Protein 5JIX (pdb70)

Nearest PDB structures (foldseek):
  6bq8-assembly1_A  TM=1.002E+00  e=4.958E-29  Homo sapiens
  4z07-assembly1_C  TM=9.189E-01  e=1.130E-15  Homo sapiens
  5j3u-assembly1_A  TM=9.187E-01  e=2.805E-13  Toxoplasma gondii
  3shr-assembly1_B  TM=7.643E-01  e=2.833E-15  Bos taurus
  7t4w-assembly2_B  TM=7.647E-01  e=2.275E-14  Homo sapiens

Foldseek 3Di:
DVVVQLVVQLVLQCLQPLRVPWPPVLSVLLSVAKDKDFDAAFDWPADAPAADFKKKAWAAAKKWKFFAAPPDPDTHTDDMDGHNDIDDCLCVLVVHGHGITIGGHHGGTMMIIAGNVSCCVTQVVDVVSSVVVNVVSVVVVVVCVVRHTD

B-factor: mean 25.02, std 10.02, range [12.45, 80.05]

Radius of gyration: 15.57 Å; Cα contacts (8 Å, |Δi|>4): 276; chains: 1; bounding box: 30×38×40 Å

Organism: Homo sapiens (NCBI:txid9606)

Solvent-accessible surface area: 8031 Å² total; per-residue (Å²): 111,81,104,57,96,48,66,83,50,66,98,31,0,78,81,1,83,6,0,52,133,6,56,126,94,54,0,43,62,1,2,99,49,12,113,51,84,152,16,89,74,40,56,120,18,12,43,45,48,101,115,28,38,32,2,13,0,0,22,60,17,55,0,79,16,13,6,33,5,74,82,87,128,84,56,62,106,43,81,70,18,62,129,15,70,24,11,10,6,26,10,28,55,43,131,85,65,17,38,19,7,10,21,1,59,70,96,107,0,9,0,1,25,3,78,114,108,4,11,76,70,0,2,21,65,61,96,108,34,57,121,125,2,78,34,67,7,37,76,31,57,149,59,24,132,106,67,120,29,130

Sequence (150 aa):
TAQARDEQYRNFLRSVSLLKNLPEDKLTKIIDCLEVEYYDKGDYIIREGEEGSTFFILAKGKVKVTQSTEGHDQPQLIKTLQKGEYFGEKALISDDVRSANIIAEENDVACLVIDRETFNQTVGTFEELQKYLEGYVANLNRDDEKRHAK

CATH classification: 2.60.120.10

Structure (mmCIF, N/CA/C/O backbone):
data_5JIX
#
_entry.id   5JIX
#
_cell.length_a   41.620
_cell.length_b   52.090
_cell.length_c   68.640
_cell.angle_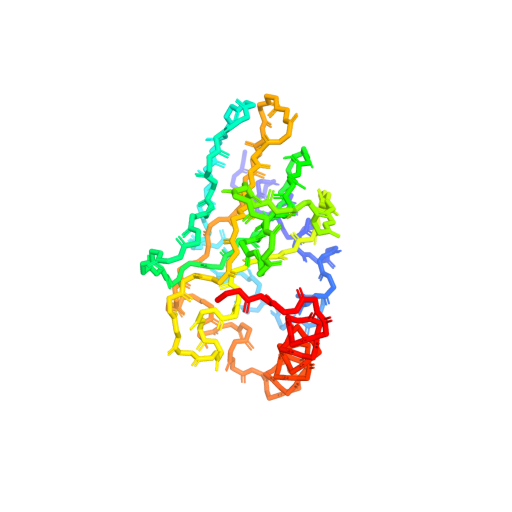alpha   90.00
_cell.angle_beta   90.00
_cell.angle_gamma   90.00
#
_symmetry.space_group_name_H-M   'P 21 21 21'
#
loop_
_entity.id
_entity.type
_entity.pdbx_description
1 polymer 'cGMP-dependent protein kinase 2'
2 non-polymer 'CALCIUM ION'
3 non-polymer 1,2-ETHANEDIOL
4 non-polymer 3,6,9,12,15,18,21,24-OCTAOXAHEXACOSAN-1-OL
5 non-polymer 2-amino-8-bromo-9-[(2R,4aR,6R,7R,7aS)-2,7-dihydroxy-2-oxotetrahydro-2H,4H-2lambda~5~-furo[3,2-d][1,3,2]dioxaphosphinin-6-yl]-1,9-dihydro-6H-purin-6-one
6 non-polymer 'SODIUM ION'
7 water water
#
loop_
_atom_site.group_PDB
_atom_site.id
_atom_site.type_symbol
_atom_site.label_atom_id
_atom_site.label_alt_id
_atom_site.label_comp_id
_atom_site.label_asym_id
_atom_site.label_entity_id
_atom_site.label_seq_id
_atom_site.pdbx_PDB_ins_code
_atom_site.Cartn_x
_atom_site.Cartn_y
_atom_site.Cartn_z
_atom_site.occupancy
_atom_site.B_iso_or_equiv
_atom_site.auth_seq_id
_atom_site.auth_comp_id
_atom_site.auth_asym_id
_atom_site.auth_atom_id
_atom_site.pdbx_PDB_model_num
ATOM 1 N N . THR A 1 3 ? -4.890 24.724 -22.600 1.00 42.22 269 THR A N 1
ATOM 2 C CA . THR A 1 3 ? -4.613 24.159 -23.925 1.00 44.46 269 THR A CA 1
ATOM 3 C C . THR A 1 3 ? -5.287 22.803 -24.078 1.00 42.23 269 THR A C 1
ATOM 4 O O . THR A 1 3 ? -5.217 21.962 -23.161 1.00 41.56 269 THR A O 1
ATOM 7 N N . ALA A 1 4 ? -5.931 22.576 -25.228 1.00 28.97 270 ALA A N 1
ATOM 8 C CA . ALA A 1 4 ? -6.581 21.294 -25.452 1.00 31.34 270 ALA A CA 1
ATOM 9 C C . ALA A 1 4 ? -5.578 20.162 -25.317 1.00 30.13 270 ALA A C 1
ATOM 10 O O . ALA A 1 4 ? -5.873 19.133 -24.703 1.00 25.23 270 ALA A O 1
ATOM 17 N N . GLN A 1 5 ? -4.371 20.344 -25.862 1.00 35.53 271 GLN A N 1
ATOM 18 C CA . GLN A 1 5 ? -3.384 19.269 -25.823 1.00 32.81 271 GLN A CA 1
ATOM 19 C C . GLN A 1 5 ? -2.948 18.962 -24.394 1.00 30.59 271 GLN A C 1
ATOM 20 O O . GLN A 1 5 ? -2.874 17.788 -24.006 1.00 26.38 271 GLN A O 1
ATOM 27 N N . ALA A 1 6 ? -2.676 19.998 -23.597 1.00 32.91 272 ALA A N 1
ATOM 28 C CA . ALA A 1 6 ? -2.291 19.803 -22.204 1.00 30.11 272 ALA A CA 1
ATOM 29 C C . ALA A 1 6 ? -3.410 19.141 -21.415 1.00 25.52 272 ALA A C 1
ATOM 30 O O . ALA A 1 6 ? -3.154 18.282 -20.566 1.00 27.63 272 ALA A O 1
ATOM 37 N N . ARG A 1 7 ? -4.657 19.534 -21.678 1.00 23.99 273 ARG A N 1
ATOM 38 C CA . ARG A 1 7 ? -5.786 18.899 -21.012 1.00 22.46 273 ARG A CA 1
ATOM 39 C C . ARG A 1 7 ? -5.853 17.426 -21.372 1.00 18.83 273 ARG A C 1
ATOM 40 O O . ARG A 1 7 ? -5.981 16.556 -20.495 1.00 18.30 273 ARG A O 1
ATOM 61 N N . ASP A 1 8 ? -5.757 17.110 -22.657 1.00 21.15 274 ASP A N 1
ATOM 62 C CA . ASP A 1 8 ? -5.883 15.717 -23.067 1.00 20.55 274 ASP A CA 1
ATOM 63 C C . ASP A 1 8 ? -4.734 14.884 -22.505 1.00 20.67 274 ASP A C 1
ATOM 64 O O . ASP A 1 8 ? -4.947 13.746 -22.063 1.00 19.94 274 ASP A O 1
ATOM 73 N N . GLU A 1 9 ? -3.528 15.458 -22.444 1.00 22.90 275 GLU A N 1
ATOM 74 C CA . GLU A 1 9 ? -2.388 14.755 -21.866 1.00 27.35 275 GLU A CA 1
ATOM 75 C C . GLU A 1 9 ? -2.602 14.480 -20.382 1.00 24.21 275 GLU A C 1
ATOM 76 O O . GLU A 1 9 ? -2.260 13.395 -19.892 1.00 25.21 275 GLU A O 1
ATOM 85 N N . GLN A 1 10 ? -3.188 15.437 -19.652 1.00 23.88 276 GLN A N 1
ATOM 86 C CA . GLN A 1 10 ? -3.460 15.204 -18.238 1.00 22.39 276 GLN A CA 1
ATOM 87 C C . GLN A 1 10 ? -4.458 14.067 -18.056 1.00 19.57 276 GLN A C 1
ATOM 88 O O . GLN A 1 10 ? -4.310 13.241 -17.138 1.00 22.05 276 GLN A O 1
ATOM 95 N N . TYR A 1 11 ? -5.493 14.022 -18.896 1.00 19.23 277 TYR A N 1
ATOM 96 C CA . TYR A 1 11 ? -6.468 12.945 -18.767 1.00 18.19 277 TYR A CA 1
ATOM 97 C C . TYR A 1 11 ? -5.873 11.614 -19.195 1.00 19.29 277 TYR A C 1
ATOM 98 O O . TYR A 1 11 ? -6.129 10.587 -18.557 1.00 17.56 277 TYR A O 1
ATOM 116 N N . ARG A 1 12 ? -5.062 11.620 -20.261 1.00 17.85 278 ARG A N 1
ATOM 117 C CA . ARG A 1 12 ? -4.386 10.401 -20.704 1.00 17.64 278 ARG A CA 1
ATOM 118 C C . ARG A 1 12 ? -3.535 9.818 -19.587 1.00 17.50 278 ARG A C 1
ATOM 119 O O . ARG A 1 12 ? -3.623 8.626 -19.274 1.00 19.10 278 ARG A O 1
ATOM 140 N N . ASN A 1 13 ? -2.718 10.657 -18.940 1.00 19.45 279 ASN A N 1
ATOM 141 C CA . ASN A 1 13 ? -1.844 10.163 -17.877 1.00 21.23 279 ASN A CA 1
ATOM 142 C C . ASN A 1 13 ? -2.661 9.608 -16.720 1.00 21.34 279 ASN A C 1
ATOM 143 O O . ASN A 1 13 ? -2.341 8.543 -16.172 1.00 20.30 279 ASN A O 1
ATOM 154 N N . PHE A 1 14 ? -3.734 10.302 -16.340 1.00 17.23 280 PHE A N 1
ATOM 155 C CA . PHE A 1 14 ? -4.582 9.781 -15.276 1.00 17.55 280 PHE A CA 1
ATOM 156 C C . PHE A 1 14 ? -5.226 8.463 -15.680 1.00 18.99 280 PHE A C 1
ATOM 157 O O . PHE A 1 14 ? -5.210 7.484 -14.917 1.00 19.14 280 PHE A O 1
ATOM 174 N N . LEU A 1 15 ? -5.833 8.415 -16.868 1.00 17.32 281 LEU A N 1
ATOM 175 C CA . LEU A 1 15 ? -6.525 7.193 -17.258 1.00 17.05 281 LEU A CA 1
ATOM 176 C C . LEU A 1 15 ? -5.563 6.012 -17.346 1.00 20.39 281 LEU A C 1
ATOM 177 O O . LEU A 1 15 ? -5.923 4.901 -16.974 1.00 19.48 281 LEU A O 1
ATOM 193 N N . ARG A 1 16 ? -4.328 6.232 -17.810 1.00 19.87 282 ARG A N 1
ATOM 194 C CA . ARG A 1 16 ? -3.357 5.147 -17.885 1.00 21.10 282 ARG A CA 1
ATOM 195 C C . ARG A 1 16 ? -2.957 4.636 -16.509 1.00 21.20 282 ARG A C 1
ATOM 196 O O . ARG A 1 16 ? -2.427 3.524 -16.406 1.00 25.03 282 ARG A O 1
ATOM 217 N N . SER A 1 17 ? -3.201 5.417 -15.454 1.00 21.30 283 SER A N 1
ATOM 218 C CA . SER A 1 17 ? -2.960 4.966 -14.085 1.00 22.51 283 SER A CA 1
ATOM 219 C C . SER A 1 17 ? -4.094 4.110 -13.518 1.00 23.48 283 SER A C 1
ATOM 220 O O . SER A 1 17 ? -3.944 3.568 -12.414 1.00 24.97 283 SER A O 1
ATOM 228 N N . VAL A 1 18 ? -5.212 3.985 -14.227 1.00 18.79 284 VAL A N 1
ATOM 229 C CA . VAL A 1 18 ? -6.329 3.141 -13.816 1.00 18.14 284 VAL A CA 1
ATOM 230 C C . VAL A 1 18 ? -6.068 1.728 -14.326 1.00 21.69 284 VAL A C 1
ATOM 231 O O . VAL A 1 18 ? -5.862 1.515 -15.527 1.00 19.65 284 VAL A O 1
ATOM 244 N N . SER A 1 19 ? -6.071 0.763 -13.398 1.00 24.62 285 SER A N 1
ATOM 245 C CA . SER A 1 19 ? -5.720 -0.625 -13.697 1.00 25.86 285 SER A CA 1
ATOM 246 C C . SER A 1 19 ? -6.425 -1.146 -14.937 1.00 18.40 285 SER A C 1
ATOM 247 O O . SER A 1 19 ? -5.817 -1.777 -15.810 1.00 22.98 285 SER A O 1
ATOM 255 N N . LEU A 1 20 ? -7.719 -0.907 -14.997 1.00 22.45 286 LEU A N 1
ATOM 256 C CA . LEU A 1 20 ? -8.547 -1.491 -16.020 1.00 17.50 286 LEU A CA 1
ATOM 257 C C . LEU A 1 20 ? -8.212 -0.924 -17.393 1.00 18.47 286 LEU A C 1
ATOM 258 O O . LEU A 1 20 ? -8.433 -1.588 -18.410 1.00 20.78 286 LEU A O 1
ATOM 274 N N . LEU A 1 21 ? -7.668 0.287 -17.446 1.00 18.65 287 LEU A N 1
ATOM 275 C CA . LEU A 1 21 ? -7.494 1.012 -18.710 1.00 16.38 287 LEU A CA 1
ATOM 276 C C . LEU A 1 21 ? -6.061 1.025 -19.226 1.00 17.29 287 LEU A C 1
ATOM 277 O O . LEU A 1 21 ? -5.822 1.501 -20.347 1.00 17.46 287 LEU A O 1
ATOM 293 N N . LYS A 1 22 ? -5.112 0.534 -18.431 1.00 20.16 288 LYS A N 1
ATOM 294 C CA . LYS A 1 22 ? -3.693 0.740 -18.690 1.00 22.84 288 LYS A CA 1
ATOM 295 C C . LYS A 1 22 ? -3.251 0.179 -20.030 1.00 22.41 288 LYS A C 1
ATOM 296 O O . LYS A 1 22 ? -2.323 0.721 -20.637 1.00 24.25 288 LYS A O 1
ATOM 303 N N . ASN A 1 23 ? -3.886 -0.891 -20.511 1.00 19.88 289 ASN A N 1
ATOM 304 C CA . ASN A 1 23 ? -3.462 -1.545 -21.745 1.00 20.14 289 ASN A CA 1
ATOM 305 C C . ASN A 1 23 ? -4.369 -1.247 -22.933 1.00 19.39 289 ASN A C 1
ATOM 306 O O . ASN A 1 23 ? -4.212 -1.876 -23.989 1.00 20.84 289 ASN A O 1
ATOM 317 N N . LEU A 1 24 ? -5.299 -0.308 -22.795 1.00 17.69 290 LEU A N 1
ATOM 318 C CA . LEU A 1 24 ? -6.165 0.029 -23.916 1.00 19.17 290 LEU A CA 1
ATOM 319 C C . LEU A 1 24 ? -5.327 0.579 -25.069 1.00 17.77 290 LEU A C 1
ATOM 320 O O . LEU A 1 24 ? -4.335 1.287 -24.831 1.00 18.06 290 LEU A O 1
ATOM 336 N N . PRO A 1 25 ? -5.693 0.287 -26.323 1.00 17.29 291 PRO A N 1
ATOM 337 C CA . PRO A 1 25 ? -5.055 0.983 -27.442 1.00 15.69 291 PRO A CA 1
ATOM 338 C C . PRO A 1 25 ? -5.279 2.475 -27.317 1.00 15.20 291 PRO A C 1
ATOM 339 O O . PRO A 1 25 ? -6.291 2.929 -26.787 1.00 17.66 291 PRO A O 1
ATOM 350 N N . GLU A 1 26 ? -4.341 3.234 -27.885 1.00 15.65 292 GLU A N 1
ATOM 351 C CA . GLU A 1 26 ? -4.453 4.684 -27.884 1.00 16.92 292 GLU A CA 1
ATOM 352 C C . GLU A 1 26 ? -5.828 5.142 -28.358 1.00 18.36 292 GLU A C 1
ATOM 353 O O . GLU A 1 26 ? -6.438 6.027 -27.758 1.00 18.22 292 GLU A O 1
ATOM 365 N N . ASP A 1 27 ? -6.327 4.580 -29.457 1.00 16.61 293 ASP A N 1
ATOM 366 C CA . ASP A 1 27 ? -7.551 5.132 -30.019 1.00 15.79 293 ASP A CA 1
ATOM 367 C C . ASP A 1 27 ? -8.734 4.958 -29.076 1.00 17.76 293 ASP A C 1
ATOM 368 O O . ASP A 1 27 ? -9.615 5.822 -29.033 1.00 18.49 293 ASP A O 1
ATOM 377 N N . LYS A 1 28 ? -8.756 3.877 -28.281 1.00 17.22 294 LYS A N 1
ATOM 378 C CA . LYS A 1 28 ? -9.836 3.706 -27.319 1.00 17.07 294 LYS A CA 1
ATOM 379 C C . LYS A 1 28 ? -9.655 4.600 -26.099 1.00 14.03 294 LYS A C 1
ATOM 380 O O . LYS A 1 28 ? -10.648 5.088 -25.536 1.00 17.41 294 LYS A O 1
ATOM 399 N N . LEU A 1 29 ? -8.414 4.842 -25.669 1.00 17.27 295 LEU A N 1
ATOM 400 C CA . LEU A 1 29 ? -8.213 5.812 -24.600 1.00 16.89 295 LEU A CA 1
ATOM 401 C C . LEU A 1 29 ? -8.622 7.206 -25.070 1.00 15.68 295 LEU A C 1
ATOM 402 O O . LEU A 1 29 ? -9.252 7.961 -24.324 1.00 18.35 295 LEU A O 1
ATOM 418 N N . THR A 1 30 ? -8.315 7.545 -26.317 1.00 17.08 296 THR A N 1
ATOM 419 C CA . THR A 1 30 ? -8.732 8.838 -26.850 1.00 15.21 296 THR A CA 1
ATOM 420 C C . THR A 1 30 ? -10.253 8.968 -26.875 1.00 15.50 296 THR A C 1
ATOM 421 O O . THR A 1 30 ? -10.794 10.024 -26.545 1.00 17.77 296 TH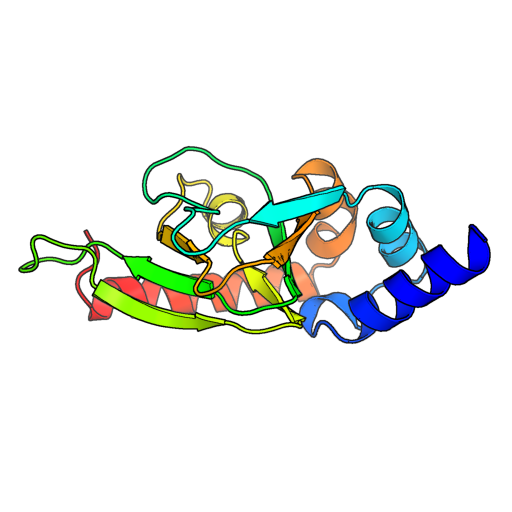R A O 1
ATOM 432 N N . LYS A 1 31 ? -10.960 7.902 -27.238 1.00 15.19 297 LYS A N 1
ATOM 433 C CA . LYS A 1 31 ? -12.422 7.908 -27.170 1.00 15.46 297 LYS A CA 1
ATOM 434 C C . LYS A 1 31 ? -12.931 8.233 -25.762 1.00 16.47 297 LYS A C 1
ATOM 435 O O . LYS A 1 31 ? -13.866 9.030 -25.603 1.00 16.57 297 LYS A O 1
ATOM 454 N N . ILE A 1 32 ? -12.340 7.624 -24.724 1.00 16.31 298 ILE A N 1
ATOM 455 C CA . ILE A 1 32 ? -12.711 7.967 -23.353 1.00 14.29 298 ILE A CA 1
ATOM 456 C C . ILE A 1 32 ? -12.386 9.427 -23.057 1.00 15.47 298 ILE A C 1
ATOM 457 O O . ILE A 1 32 ? -13.196 10.148 -22.459 1.00 16.74 298 ILE A O 1
ATOM 473 N N . ILE A 1 33 ? -11.178 9.866 -23.423 1.00 15.96 299 ILE A N 1
ATOM 474 C CA . ILE A 1 33 ? -10.780 11.252 -23.171 1.00 12.84 299 ILE A CA 1
ATOM 475 C C . ILE A 1 33 ? -11.789 12.198 -23.797 1.00 15.98 299 ILE A C 1
ATOM 476 O O . ILE A 1 33 ? -12.130 13.248 -23.214 1.00 17.63 299 ILE A O 1
ATOM 492 N N . ASP A 1 34 ? -12.287 11.855 -24.996 1.00 16.54 300 ASP A N 1
ATOM 493 C CA . ASP A 1 34 ? -13.168 12.737 -25.744 1.00 15.76 300 ASP A CA 1
ATOM 494 C C . ASP A 1 34 ? -14.589 12.746 -25.178 1.00 19.35 300 ASP A C 1
ATOM 495 O O . ASP A 1 34 ? -15.269 13.781 -25.243 1.00 21.16 300 ASP A O 1
ATOM 504 N N . CYS A 1 35 ? -15.043 11.628 -24.591 1.00 14.63 301 CYS A N 1
ATOM 505 C CA . CYS A 1 35 ? -16.437 11.455 -24.211 1.00 17.15 301 CYS A CA 1
ATOM 506 C C . CYS A 1 35 ? -16.680 11.463 -22.699 1.00 16.01 301 CYS A C 1
ATOM 507 O O . CYS A 1 35 ? -17.842 11.525 -22.267 1.00 17.68 301 CYS A O 1
ATOM 515 N N . LEU A 1 36 ? -15.635 11.420 -21.879 1.00 15.25 302 LEU A N 1
ATOM 516 C CA . LEU A 1 36 ? -15.876 11.440 -20.443 1.00 16.02 302 LEU A CA 1
ATOM 517 C C . LEU A 1 36 ? -16.415 12.805 -20.028 1.00 16.05 302 LEU A C 1
ATOM 518 O O . LEU A 1 36 ? -16.220 13.828 -20.697 1.00 16.03 302 LEU A O 1
ATOM 534 N N . GLU A 1 37 ? -17.110 12.807 -18.912 1.00 15.65 303 GLU A N 1
ATOM 535 C CA . GLU A 1 37 ? -17.599 14.016 -18.300 1.00 13.35 303 GLU A CA 1
ATOM 536 C C . GLU A 1 37 ? -17.161 13.976 -16.848 1.00 15.35 303 GLU A C 1
ATOM 537 O O . GLU A 1 37 ? -16.702 12.940 -16.353 1.00 15.78 303 GLU A O 1
ATOM 549 N N . VAL A 1 38 ? -17.263 15.102 -16.162 1.00 15.83 304 VAL A N 1
ATOM 550 C CA . VAL A 1 38 ? -16.888 15.188 -14.755 1.00 14.18 304 VAL A CA 1
ATOM 551 C C . VAL A 1 38 ? -18.102 15.622 -13.960 1.00 16.05 304 VAL A C 1
ATOM 552 O O . VAL A 1 38 ? -18.764 16.604 -14.311 1.00 17.12 304 VAL A O 1
ATOM 565 N N . GLU A 1 39 ? -18.367 14.920 -12.862 1.00 15.21 305 GLU A N 1
ATOM 566 C CA . GLU A 1 39 ? -19.384 15.350 -11.923 1.00 15.39 305 GLU A CA 1
ATOM 567 C C . GLU A 1 39 ? -18.746 15.508 -10.549 1.00 15.33 305 GLU A C 1
ATOM 568 O O . GLU A 1 39 ? -17.907 14.687 -10.144 1.00 16.25 305 GLU A O 1
ATOM 580 N N . TYR A 1 40 ? -19.142 16.560 -9.835 1.00 15.71 306 TYR A N 1
ATOM 581 C CA . TYR A 1 40 ? -18.572 16.881 -8.538 1.00 16.11 306 TYR A CA 1
ATOM 582 C C . TYR A 1 40 ? -19.626 16.669 -7.463 1.00 14.34 306 TYR A C 1
ATOM 583 O O . TYR A 1 40 ? -20.826 16.816 -7.711 1.00 18.82 306 TYR A O 1
ATOM 601 N N . TYR A 1 41 ? -19.171 16.286 -6.269 1.00 16.51 307 TYR A N 1
ATOM 602 C CA . TYR A 1 41 ? -20.078 15.928 -5.189 1.00 14.90 307 TYR A CA 1
ATOM 603 C C . TYR A 1 41 ? -19.594 16.552 -3.894 1.00 20.36 307 TYR A C 1
ATOM 604 O O . TYR A 1 41 ? -18.394 16.761 -3.701 1.00 22.23 307 TYR A O 1
ATOM 622 N N . ASP A 1 42 ? -20.549 16.826 -3.009 1.00 23.30 308 ASP A N 1
ATOM 623 C CA . ASP A 1 42 ? -20.295 17.311 -1.665 1.00 23.70 308 ASP A CA 1
ATOM 624 C C . ASP A 1 42 ? -20.376 16.146 -0.687 1.00 19.85 308 ASP A C 1
ATOM 625 O O . ASP A 1 42 ? -20.921 15.086 -0.996 1.00 20.49 308 ASP A O 1
ATOM 634 N N . LYS A 1 43 ? -19.829 16.356 0.513 1.00 21.01 309 LYS A N 1
ATOM 635 C CA . LYS A 1 43 ? -19.818 15.310 1.520 1.00 20.20 309 LYS A CA 1
ATOM 636 C C . LYS A 1 43 ? -21.229 14.795 1.763 1.00 20.29 309 LYS A C 1
ATOM 637 O O . LYS A 1 43 ? -22.156 15.578 1.987 1.00 23.96 309 LYS A O 1
ATOM 644 N N . GLY A 1 44 ? -21.387 13.472 1.781 1.00 19.52 310 GLY A N 1
ATOM 645 C CA . GLY A 1 44 ? -22.683 12.871 2.016 1.00 23.15 310 GLY A CA 1
ATOM 646 C C . GLY A 1 44 ? -23.539 12.646 0.782 1.00 22.11 310 GLY A C 1
ATOM 647 O O . GLY A 1 44 ? -24.585 11.986 0.887 1.00 20.50 310 GLY A O 1
ATOM 651 N N . ASP A 1 45 ? -23.145 13.167 -0.380 1.00 20.00 311 ASP A N 1
ATOM 652 C CA . ASP A 1 45 ? -23.933 12.961 -1.589 1.00 19.12 311 ASP A CA 1
ATOM 653 C C . ASP A 1 45 ? -23.898 11.492 -2.035 1.00 17.60 311 ASP A C 1
ATOM 654 O O . ASP A 1 45 ? -22.852 10.838 -2.029 1.00 18.78 311 ASP A O 1
ATOM 663 N N . TYR A 1 46 ? -25.044 10.988 -2.472 1.00 20.40 312 TYR A N 1
ATOM 664 C CA . TYR A 1 46 ? -25.103 9.688 -3.127 1.00 23.30 312 TYR A CA 1
ATOM 665 C C . TYR A 1 46 ? -24.726 9.849 -4.597 1.00 20.91 312 TYR A C 1
ATOM 666 O O . TYR A 1 46 ? -25.453 10.483 -5.368 1.00 23.53 312 TYR A O 1
ATOM 684 N N . ILE A 1 47 ? -23.582 9.292 -4.977 1.00 16.14 313 ILE A N 1
ATOM 685 C CA . ILE A 1 47 ? -23.185 9.223 -6.384 1.00 15.03 313 ILE A CA 1
ATOM 686 C C . ILE A 1 47 ? -23.981 8.134 -7.078 1.00 17.07 313 ILE A C 1
ATOM 687 O O . ILE A 1 47 ? -24.440 8.295 -8.223 1.00 17.73 313 ILE A O 1
ATOM 703 N N . ILE A 1 48 ? -24.132 7.009 -6.384 1.00 15.32 314 ILE A N 1
ATOM 704 C CA . ILE A 1 48 ? -24.994 5.897 -6.773 1.00 15.17 314 ILE A CA 1
ATOM 705 C C . ILE A 1 48 ? -25.852 5.535 -5.574 1.00 16.64 314 ILE A C 1
ATOM 706 O O . ILE A 1 48 ? -25.348 5.501 -4.442 1.00 15.84 314 ILE A O 1
ATOM 722 N N . ARG A 1 49 ? -27.149 5.293 -5.815 1.00 16.83 315 ARG A N 1
ATOM 723 C CA . ARG A 1 49 ? -28.089 4.838 -4.787 1.00 16.57 315 ARG A CA 1
ATOM 724 C C . ARG A 1 49 ? -28.585 3.428 -5.102 1.00 19.36 315 ARG A C 1
ATOM 725 O O . ARG A 1 49 ? -29.121 3.172 -6.188 1.00 17.25 315 ARG A O 1
ATOM 732 N N . GLU A 1 50 ? -28.417 2.521 -4.142 1.00 16.93 316 GLU A N 1
ATOM 733 C CA . GLU A 1 50 ? -28.853 1.149 -4.318 1.00 17.29 316 GLU A CA 1
ATOM 734 C C . GLU A 1 50 ? -30.321 1.105 -4.727 1.00 18.63 316 GLU A C 1
ATOM 735 O O . GLU A 1 50 ? -31.169 1.820 -4.176 1.00 20.85 316 GLU A O 1
ATOM 747 N N . GLY A 1 51 ? -30.631 0.266 -5.720 1.00 18.17 317 GLY A N 1
ATOM 748 C CA . GLY A 1 51 ? -31.994 0.081 -6.149 1.00 19.12 317 GLY A CA 1
ATOM 749 C C . GLY A 1 51 ? -32.405 0.908 -7.345 1.00 19.07 317 GLY A C 1
ATOM 750 O O . GLY A 1 51 ? -33.445 0.619 -7.953 1.00 21.49 317 GLY A O 1
ATOM 754 N N . GLU A 1 52 ? -31.637 1.943 -7.687 1.00 19.33 318 GLU A N 1
ATOM 755 C CA . GLU A 1 52 ? -31.971 2.810 -8.794 1.00 18.45 318 GLU A CA 1
ATOM 756 C C . GLU A 1 52 ? -31.463 2.199 -10.085 1.00 20.00 318 GLU A C 1
ATOM 757 O O . GLU A 1 52 ? -30.551 1.373 -10.089 1.00 17.75 318 GLU A O 1
ATOM 769 N N . GLU A 1 53 ? -32.084 2.594 -11.193 1.00 18.53 319 GLU A N 1
ATOM 770 C CA . GLU A 1 53 ? -31.558 2.199 -12.480 1.00 20.63 319 GLU A CA 1
ATOM 771 C C . GLU A 1 53 ? -30.326 3.045 -12.775 1.00 20.47 319 GLU A C 1
ATOM 772 O O . GLU A 1 53 ? -30.240 4.210 -12.387 1.00 26.25 319 GLU A O 1
ATOM 781 N N . GLY A 1 54 ? -29.360 2.451 -13.445 1.00 18.52 320 GLY A N 1
ATOM 782 C CA . GLY A 1 54 ? -28.231 3.249 -13.883 1.00 22.38 320 GLY A CA 1
ATOM 783 C C . GLY A 1 54 ? -27.387 2.506 -14.877 1.00 20.16 320 GLY A C 1
ATOM 784 O O . GLY A 1 54 ? -27.364 1.275 -14.872 1.00 26.46 320 GLY A O 1
ATOM 788 N N . SER A 1 55 ? -26.719 3.239 -15.763 1.00 17.77 321 SER A N 1
ATOM 789 C CA . SER A 1 55 ? -25.858 2.599 -16.750 1.00 20.13 321 SER A CA 1
ATOM 790 C C . SER A 1 55 ? -24.536 3.334 -16.917 1.00 23.22 321 SER A C 1
ATOM 791 O O . SER A 1 55 ? -23.828 3.105 -17.911 1.00 23.64 321 SER A O 1
ATOM 799 N N . THR A 1 56 ? -24.206 4.227 -16.006 1.00 16.69 322 THR A N 1
ATOM 800 C CA . THR A 1 56 ? -22.948 4.941 -16.032 1.00 15.61 322 THR A CA 1
ATOM 801 C C . THR A 1 56 ? -21.853 4.188 -15.290 1.00 15.81 322 THR A C 1
ATOM 802 O O . THR A 1 56 ? -22.080 3.585 -14.231 1.00 15.90 322 THR A O 1
ATOM 813 N N . PHE A 1 57 ? -20.652 4.279 -15.833 1.00 15.10 323 PHE A N 1
ATOM 814 C CA . PHE A 1 57 ? -19.438 3.761 -15.231 1.00 12.78 323 PHE A CA 1
ATOM 815 C C . PHE A 1 57 ? -18.670 4.961 -14.696 1.00 13.78 323 PHE A C 1
ATOM 816 O O . PHE A 1 57 ? -18.546 5.982 -15.381 1.00 15.01 323 PHE A O 1
ATOM 833 N N . PHE A 1 58 ? -18.160 4.851 -13.476 1.00 13.03 324 PHE A N 1
ATOM 834 C CA . PHE A 1 58 ? -17.511 5.965 -12.798 1.00 13.84 324 PHE A CA 1
ATOM 835 C C . PHE A 1 58 ? -16.063 5.628 -12.483 1.00 15.04 324 PHE A C 1
ATOM 836 O O . PHE A 1 58 ? -15.759 4.504 -12.071 1.00 14.69 324 PHE A O 1
ATOM 853 N N . ILE A 1 59 ? -15.183 6.621 -12.631 1.00 13.98 325 ILE A N 1
ATOM 854 C CA . ILE A 1 59 ? -13.816 6.554 -12.137 1.00 13.26 325 ILE A CA 1
ATOM 855 C C . ILE A 1 59 ? -13.624 7.683 -11.139 1.00 15.09 325 ILE A C 1
ATOM 856 O O . ILE A 1 59 ? -13.850 8.854 -11.464 1.00 15.08 325 ILE A O 1
ATOM 872 N N . LEU A 1 60 ? -13.182 7.341 -9.934 1.00 14.98 326 LEU A N 1
ATOM 873 C CA . LEU A 1 60 ? -12.957 8.361 -8.924 1.00 14.33 326 LEU A CA 1
ATOM 874 C C . LEU A 1 60 ? -11.677 9.104 -9.267 1.00 14.17 326 LEU A C 1
ATOM 875 O O . LEU A 1 60 ? -10.603 8.499 -9.372 1.00 17.22 326 LEU A O 1
ATOM 891 N N . ALA A 1 61 ? -11.792 10.413 -9.458 1.00 15.65 327 ALA A N 1
ATOM 892 C CA . ALA A 1 61 ? -10.651 11.222 -9.851 1.00 16.43 327 ALA A CA 1
ATOM 893 C C . ALA A 1 61 ? -10.085 12.051 -8.714 1.00 18.37 327 ALA A C 1
ATOM 894 O O . ALA A 1 61 ? -8.887 12.347 -8.722 1.00 21.49 327 ALA A O 1
ATOM 901 N N . LYS A 1 62 ? -10.916 12.435 -7.752 1.00 18.18 328 LYS A N 1
ATOM 902 C CA . LYS A 1 62 ? -10.464 13.207 -6.604 1.00 17.99 328 LYS A CA 1
ATOM 903 C C . LYS A 1 62 ? -11.316 12.842 -5.405 1.00 17.51 328 LYS A C 1
ATOM 904 O O . LYS A 1 62 ? -12.545 12.776 -5.500 1.00 18.73 328 LYS A O 1
ATOM 911 N N . GLY A 1 63 ? -10.660 12.627 -4.278 1.00 20.20 329 GLY A N 1
ATOM 912 C CA . GLY A 1 63 ? -11.374 12.419 -3.044 1.00 19.14 329 GLY A CA 1
ATOM 913 C C . GLY A 1 63 ? -11.566 10.949 -2.732 1.00 19.29 329 GLY A C 1
ATOM 914 O O . GLY A 1 63 ? -10.911 10.066 -3.285 1.00 23.73 329 GLY A O 1
ATOM 918 N N . LYS A 1 64 ? -12.493 10.700 -1.810 1.00 19.59 330 LYS A N 1
ATOM 919 C CA . LYS A 1 64 ? -12.777 9.360 -1.321 1.00 17.67 330 LYS A CA 1
ATOM 920 C C . LYS A 1 64 ? -14.285 9.168 -1.253 1.00 16.43 330 LYS A C 1
ATOM 921 O O . LYS A 1 64 ? -15.040 10.108 -0.978 1.00 17.44 330 LYS A O 1
ATOM 931 N N . VAL A 1 65 ? -14.713 7.924 -1.499 1.00 15.10 331 VAL A N 1
ATOM 932 C CA . VAL A 1 65 ? -16.115 7.534 -1.412 1.00 15.67 331 VAL A CA 1
ATOM 933 C C . VAL A 1 65 ? -16.283 6.300 -0.537 1.00 14.41 331 VAL A C 1
ATOM 934 O O . VAL A 1 65 ? -15.390 5.446 -0.431 1.00 18.02 331 VAL A O 1
ATOM 947 N N . LYS A 1 66 ? -17.457 6.203 0.080 1.00 16.52 332 LYS A N 1
ATOM 948 C CA . LYS A 1 66 ? -17.850 5.043 0.857 1.00 19.31 332 LYS A CA 1
ATOM 949 C C . LYS A 1 66 ? -18.765 4.161 0.028 1.00 16.43 332 LYS A C 1
ATOM 950 O O . LYS A 1 66 ? -19.603 4.647 -0.725 1.00 16.37 332 LYS A O 1
ATOM 969 N N . VAL A 1 67 ? -18.642 2.853 0.221 1.00 16.18 333 VAL A N 1
ATOM 970 C CA . VAL A 1 67 ? -19.549 1.878 -0.368 1.00 13.95 333 VAL A CA 1
ATOM 971 C C . VAL A 1 67 ? -20.372 1.337 0.786 1.00 17.11 333 VAL A C 1
ATOM 972 O O . VAL A 1 67 ? -19.811 0.788 1.742 1.00 18.02 333 VAL A O 1
ATOM 985 N N . THR A 1 68 ? -21.695 1.471 0.700 1.00 13.35 334 THR A N 1
ATOM 986 C CA . THR A 1 68 ? -22.586 0.937 1.718 1.00 14.81 334 THR A CA 1
ATOM 987 C C . THR A 1 68 ? -23.637 0.071 1.035 1.00 15.08 334 THR A C 1
ATOM 988 O O . THR A 1 68 ? -23.927 0.232 -0.153 1.00 16.84 334 THR A O 1
ATOM 999 N N . GLN A 1 69 ? -24.177 -0.892 1.778 1.00 16.99 335 GLN A N 1
ATOM 1000 C CA . GLN A 1 69 ? -25.135 -1.812 1.192 1.00 16.15 335 GLN A CA 1
ATOM 1001 C C . GLN A 1 69 ? -26.116 -2.277 2.252 1.00 19.33 335 GLN A C 1
ATOM 1002 O O . GLN A 1 69 ? -25.725 -2.540 3.386 1.00 17.88 335 GLN A O 1
ATOM 1016 N N . SER A 1 70 ? -27.377 -2.403 1.862 1.00 18.76 336 SER A N 1
ATOM 1017 C CA . SER A 1 70 ? -28.391 -2.956 2.759 1.00 18.18 336 SER A CA 1
ATOM 1018 C C . SER A 1 70 ? -28.174 -4.454 2.940 1.00 19.89 336 SER A C 1
ATOM 1019 O O . SER A 1 70 ? -28.036 -5.198 1.957 1.00 21.01 336 SER A O 1
ATOM 1027 N N . THR A 1 71 ? -28.134 -4.903 4.199 1.00 20.03 337 THR A N 1
ATOM 1028 C CA . THR A 1 71 ? -27.921 -6.307 4.500 1.00 22.04 337 THR A CA 1
ATOM 1029 C C . THR A 1 71 ? -28.913 -6.741 5.564 1.00 27.27 337 THR A C 1
ATOM 1030 O O . THR A 1 71 ? -29.402 -5.927 6.356 1.00 26.18 337 THR A O 1
ATOM 1041 N N . GLU A 1 72 ? -29.218 -8.034 5.551 1.00 29.08 338 GLU A N 1
ATOM 1042 C CA . GLU A 1 72 ? -30.181 -8.594 6.488 1.00 23.17 338 GLU A CA 1
ATOM 1043 C C . GLU A 1 72 ? -29.756 -8.333 7.925 1.00 29.23 338 GLU A C 1
ATOM 1044 O O . GLU A 1 72 ? -28.573 -8.394 8.270 1.00 27.77 338 GLU A O 1
ATOM 1051 N N . GLY A 1 73 ? -30.741 -8.041 8.765 1.00 30.09 339 GLY A N 1
ATOM 1052 C CA . GLY A 1 73 ? -30.506 -7.809 10.168 1.00 33.03 339 GLY A CA 1
ATOM 1053 C C . GLY A 1 73 ? -30.067 -6.411 10.517 1.00 34.57 339 GLY A C 1
ATOM 1054 O O . GLY A 1 73 ? -29.785 -6.147 11.689 1.00 35.82 339 GLY A O 1
ATOM 1058 N N . HIS A 1 74 ? -29.986 -5.509 9.546 1.00 27.87 340 HIS A N 1
ATOM 1059 C CA . HIS A 1 74 ? -29.568 -4.141 9.795 1.00 28.77 340 HIS A CA 1
ATOM 1060 C C . HIS A 1 74 ? -30.566 -3.215 9.132 1.00 30.30 340 HIS A C 1
ATOM 1061 O O . HIS A 1 74 ? -30.928 -3.425 7.969 1.00 29.94 340 HIS A O 1
ATOM 1075 N N . ASP A 1 75 ? -31.005 -2.191 9.868 1.00 29.42 341 ASP A N 1
ATOM 1076 C CA . ASP A 1 75 ? -31.959 -1.238 9.315 1.00 28.48 341 ASP A CA 1
ATOM 1077 C C . ASP A 1 75 ? -31.292 -0.164 8.470 1.00 31.98 341 ASP A C 1
ATOM 1078 O O . ASP A 1 75 ? -31.964 0.451 7.639 1.00 50.71 341 ASP A O 1
ATOM 1085 N N . GLN A 1 76 ? -30.004 0.081 8.667 1.00 26.02 342 GLN A N 1
ATOM 1086 C CA . GLN A 1 76 ? -29.293 1.029 7.834 1.00 23.43 342 GLN A CA 1
ATOM 1087 C C . GLN A 1 76 ? -28.274 0.288 6.977 1.00 23.28 342 GLN A C 1
ATOM 1088 O O . GLN A 1 76 ? -27.756 -0.758 7.384 1.00 23.05 342 GLN A O 1
ATOM 1095 N N . PRO A 1 77 ? -27.958 0.797 5.797 1.00 23.54 343 PRO A N 1
ATOM 1096 C CA . PRO A 1 77 ? -26.910 0.151 5.001 1.00 20.28 343 PRO A CA 1
ATOM 1097 C C . PRO A 1 77 ? -25.604 0.105 5.779 1.00 23.64 343 PRO A C 1
ATOM 1098 O O . PRO A 1 77 ? -25.249 1.041 6.499 1.00 25.71 343 PRO A O 1
ATOM 1109 N N . GLN A 1 78 ? -24.891 -0.992 5.614 1.00 21.26 344 GLN A N 1
ATOM 1110 C CA . GLN A 1 78 ? -23.628 -1.210 6.280 1.00 22.29 344 GLN A CA 1
ATOM 1111 C C . GLN A 1 78 ? -22.474 -0.795 5.393 1.00 19.66 344 GLN A C 1
ATOM 1112 O O . GLN A 1 78 ? -22.541 -0.895 4.154 1.00 18.82 344 GLN A O 1
ATOM 1126 N N . LEU A 1 79 ? -21.406 -0.328 6.052 1.00 20.47 345 LEU A N 1
ATOM 1127 C CA . LEU A 1 79 ? -20.206 0.155 5.383 1.00 16.93 345 LEU A CA 1
ATOM 1128 C C . LEU A 1 79 ? -19.331 -1.023 4.959 1.00 16.08 345 LEU A C 1
ATOM 1129 O O . LEU A 1 79 ? -18.835 -1.784 5.803 1.00 17.48 345 LEU A O 1
ATOM 1145 N N . ILE A 1 80 ? -19.144 -1.163 3.645 1.00 15.85 346 ILE A N 1
ATOM 1146 C CA . ILE A 1 80 ? -18.452 -2.307 3.062 1.00 16.78 346 ILE A CA 1
ATOM 1147 C C . ILE A 1 80 ? -16.975 -2.023 2.844 1.00 17.10 346 ILE A C 1
ATOM 1148 O O . ILE A 1 80 ? -16.125 -2.866 3.128 1.00 20.15 346 ILE A O 1
ATOM 1164 N N . LYS A 1 81 ? -16.648 -0.857 2.290 1.00 17.77 347 LYS A N 1
ATOM 1165 C CA . LYS A 1 81 ? -15.278 -0.476 1.977 1.00 15.02 347 LYS A CA 1
ATOM 1166 C C . LYS A 1 81 ? -15.301 1.004 1.605 1.00 18.37 347 LYS A C 1
ATOM 1167 O O . LYS A 1 81 ? -16.365 1.611 1.510 1.00 17.19 347 LYS A O 1
ATOM 1186 N N . THR A 1 82 ? -14.123 1.576 1.396 1.00 17.30 348 THR A N 1
ATOM 1187 C CA . THR A 1 82 ? -14.012 2.903 0.809 1.00 17.06 348 THR A CA 1
ATOM 1188 C C . THR A 1 82 ? -13.091 2.813 -0.390 1.00 19.07 348 THR A C 1
ATOM 1189 O O . THR A 1 82 ? -12.254 1.915 -0.485 1.00 18.15 348 THR A O 1
ATOM 1200 N N . LEU A 1 83 ? -13.252 3.754 -1.317 1.00 15.72 349 LEU A N 1
ATOM 1201 C CA . LEU A 1 83 ? -12.461 3.811 -2.531 1.00 17.64 349 LEU A CA 1
ATOM 1202 C C . LEU A 1 83 ? -11.781 5.165 -2.609 1.00 18.09 349 LEU A C 1
ATOM 1203 O O . LEU A 1 83 ? -12.245 6.145 -2.016 1.00 18.07 349 LEU A O 1
ATOM 1219 N N . GLN A 1 84 ? -10.674 5.208 -3.349 1.00 16.11 350 GLN A N 1
ATOM 1220 C CA . GLN A 1 84 ? -9.854 6.396 -3.507 1.00 18.83 350 GLN A CA 1
ATOM 1221 C C . GLN A 1 84 ? -9.540 6.619 -4.986 1.00 18.18 350 GLN A C 1
ATOM 1222 O O . GLN A 1 84 ? -9.898 5.816 -5.853 1.00 16.75 350 GLN A O 1
ATOM 1229 N N . LYS A 1 85 ? -8.850 7.727 -5.252 1.00 16.89 351 LYS A N 1
ATOM 1230 C CA . LYS A 1 85 ? -8.495 8.137 -6.605 1.00 17.21 351 LYS A CA 1
ATOM 1231 C C . LYS A 1 85 ? -7.913 6.987 -7.412 1.00 18.00 351 LYS A C 1
ATOM 1232 O O . LYS A 1 85 ? -7.010 6.275 -6.960 1.00 20.07 351 LYS A O 1
ATOM 1251 N N . GLY A 1 86 ? -8.419 6.841 -8.622 1.00 16.88 352 GLY A N 1
ATOM 1252 C CA . GLY A 1 86 ? -7.987 5.827 -9.552 1.00 16.74 352 GLY A CA 1
ATOM 1253 C C . GLY A 1 86 ? -8.829 4.558 -9.520 1.00 20.28 352 GLY A C 1
ATOM 1254 O O . GLY A 1 86 ? -8.732 3.730 -10.447 1.00 18.74 352 GLY A O 1
ATOM 1258 N N . GLU A 1 87 ? -9.652 4.374 -8.496 1.00 16.54 353 GLU A N 1
ATOM 1259 C CA . GLU A 1 87 ? -10.567 3.244 -8.452 1.00 15.49 353 GLU A CA 1
ATOM 1260 C C . GLU A 1 87 ? -11.855 3.575 -9.216 1.00 14.92 353 GLU A C 1
ATOM 1261 O O . GLU A 1 87 ? -12.143 4.729 -9.528 1.00 15.70 353 GLU A O 1
ATOM 1273 N N . TYR A 1 88 ? -12.626 2.538 -9.521 1.00 15.41 354 TYR A N 1
ATOM 1274 C CA . TYR A 1 88 ? -13.806 2.678 -10.353 1.00 15.90 354 TYR A CA 1
ATOM 1275 C C . TYR A 1 88 ? -14.979 1.908 -9.758 1.00 17.16 354 TYR A C 1
ATOM 1276 O O . TYR A 1 88 ? -14.825 1.066 -8.870 1.00 15.74 354 TYR A O 1
ATOM 1294 N N . PHE A 1 89 ? -16.173 2.189 -10.265 1.00 13.84 355 PHE A N 1
ATOM 1295 C CA . PHE A 1 89 ? -17.394 1.592 -9.731 1.00 13.38 355 PHE A CA 1
ATOM 1296 C C . PHE A 1 89 ? -18.543 1.836 -10.701 1.00 17.15 355 PHE A C 1
ATOM 1297 O O . PHE A 1 89 ? -18.469 2.704 -11.575 1.00 13.32 355 PHE A O 1
ATOM 1314 N N . GLY A 1 90 ? -19.608 1.053 -10.533 1.00 14.11 356 GLY A N 1
ATOM 1315 C CA . GLY A 1 90 ? -20.771 1.105 -11.395 1.00 12.45 356 GLY A CA 1
ATOM 1316 C C . GLY A 1 90 ? -20.769 0.136 -12.556 1.00 13.53 356 GLY A C 1
ATOM 1317 O O . GLY A 1 90 ? -21.752 0.104 -13.308 1.00 15.46 356 GLY A O 1
ATOM 1321 N N . GLU A 1 91 ? -19.713 -0.656 -12.717 1.00 15.64 357 GLU A N 1
ATOM 1322 C CA . GLU A 1 91 ? -19.683 -1.650 -13.794 1.00 13.98 357 GLU A CA 1
ATOM 1323 C C . GLU A 1 91 ? -20.692 -2.767 -13.567 1.00 16.39 357 GLU A C 1
ATOM 1324 O O . GLU A 1 91 ? -21.165 -3.382 -14.527 1.00 16.62 357 GLU A O 1
ATOM 1336 N N . LYS A 1 92 ? -21.066 -3.034 -12.319 1.00 14.64 358 LYS A N 1
ATOM 1337 C CA . LYS A 1 92 ? -21.857 -4.230 -12.061 1.00 14.67 358 LYS A CA 1
ATOM 1338 C C . LYS A 1 92 ? -23.245 -4.145 -12.689 1.00 17.12 358 LY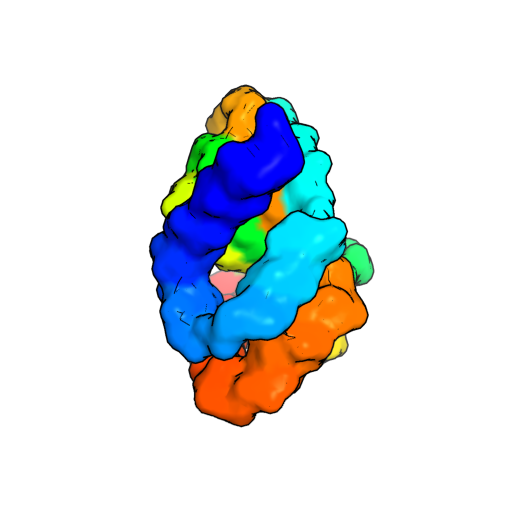S A C 1
ATOM 1339 O O . LYS A 1 92 ? -23.759 -5.148 -13.192 1.00 14.88 358 LYS A O 1
ATOM 1358 N N . ALA A 1 93 ? -23.881 -2.975 -12.671 1.00 14.32 359 ALA A N 1
ATOM 1359 C CA . ALA A 1 93 ? -25.206 -2.868 -13.265 1.00 14.31 359 ALA A CA 1
ATOM 1360 C C . ALA A 1 93 ? -25.144 -3.247 -14.737 1.00 18.49 359 ALA A C 1
ATOM 1361 O O . ALA A 1 93 ? -26.049 -3.907 -15.259 1.00 18.66 359 ALA A O 1
ATOM 1368 N N . LEU A 1 94 ? -24.050 -2.880 -15.410 1.00 16.19 360 LEU A N 1
ATOM 1369 C CA . LEU A 1 94 ? -23.890 -3.219 -16.828 1.00 17.99 360 LEU A CA 1
ATOM 1370 C C . LEU A 1 94 ? -23.637 -4.706 -17.031 1.00 19.52 360 LEU A C 1
ATOM 1371 O O . LEU A 1 94 ? -24.233 -5.340 -17.912 1.00 20.97 360 LEU A O 1
ATOM 1387 N N . ILE A 1 95 ? -22.750 -5.286 -16.226 1.00 16.75 361 ILE A N 1
ATOM 1388 C CA . ILE A 1 95 ? -22.343 -6.671 -16.405 1.00 17.83 361 ILE A CA 1
ATOM 1389 C C . ILE A 1 95 ? -23.413 -7.644 -15.920 1.00 20.44 361 ILE A C 1
ATOM 1390 O O . ILE A 1 95 ? -23.603 -8.720 -16.503 1.00 19.25 361 ILE A O 1
ATOM 1406 N N . SER A 1 96 ? -24.087 -7.316 -14.828 1.00 16.05 362 SER A N 1
ATOM 1407 C CA . SER A 1 96 ? -25.157 -8.136 -14.290 1.00 15.00 362 SER A CA 1
ATOM 1408 C C . SER A 1 96 ? -26.506 -7.836 -14.925 1.00 17.08 362 SER A C 1
ATOM 1409 O O . SER A 1 96 ? -27.437 -8.624 -14.758 1.00 19.23 362 SER A O 1
ATOM 1417 N N . ASP A 1 97 ? -26.627 -6.739 -15.662 1.00 16.85 363 ASP A N 1
ATOM 1418 C CA . ASP A 1 97 ? -27.904 -6.266 -16.188 1.00 16.37 363 ASP A CA 1
ATOM 1419 C C . ASP A 1 97 ? -28.924 -6.126 -15.061 1.00 19.32 363 ASP A C 1
ATOM 1420 O O . ASP A 1 97 ? -29.960 -6.797 -15.020 1.00 17.25 363 ASP A O 1
ATOM 1429 N N . ASP A 1 98 ? -28.612 -5.218 -14.141 1.00 16.61 364 ASP A N 1
ATOM 1430 C CA . ASP A 1 98 ? -29.402 -5.068 -12.933 1.00 16.64 364 ASP A CA 1
ATOM 1431 C C . ASP A 1 98 ? -29.410 -3.616 -12.510 1.00 16.17 364 ASP A C 1
ATOM 1432 O O . ASP A 1 98 ? -28.641 -2.792 -13.010 1.00 17.91 364 ASP A O 1
ATOM 1441 N N . VAL A 1 99 ? -30.306 -3.313 -11.583 1.00 15.83 365 VAL A N 1
ATOM 1442 C CA . VAL A 1 99 ? -30.293 -2.021 -10.918 1.00 15.92 365 VAL A CA 1
ATOM 1443 C C . VAL A 1 99 ? -29.045 -1.919 -10.050 1.00 17.12 365 VAL A C 1
ATOM 1444 O O . VAL A 1 99 ? -28.349 -2.907 -9.810 1.00 16.81 365 VAL A O 1
ATOM 1457 N N . ARG A 1 100 ? -28.748 -0.715 -9.586 1.00 14.58 366 ARG A N 1
ATOM 1458 C CA . ARG A 1 100 ? -27.582 -0.501 -8.738 1.00 15.68 366 ARG A CA 1
ATOM 1459 C C . ARG A 1 100 ? -27.693 -1.330 -7.464 1.00 15.19 366 ARG A C 1
ATOM 1460 O O . ARG A 1 100 ? -28.754 -1.408 -6.835 1.00 16.05 366 ARG A O 1
ATOM 1481 N N . SER A 1 101 ? -26.574 -1.919 -7.048 1.00 13.70 367 SER A N 1
ATOM 1482 C CA . SER A 1 101 ? -26.594 -2.938 -6.006 1.00 14.30 367 SER A CA 1
ATOM 1483 C C . SER A 1 101 ? -25.955 -2.482 -4.707 1.00 13.81 367 SER A C 1
ATOM 1484 O O . SER A 1 101 ? -25.875 -3.279 -3.767 1.00 16.10 367 SER A O 1
ATOM 1492 N N . ALA A 1 102 ? -25.497 -1.243 -4.651 1.00 16.42 368 ALA A N 1
ATOM 1493 C CA . ALA A 1 102 ? -24.896 -0.672 -3.454 1.00 17.16 368 ALA A CA 1
ATOM 1494 C C . ALA A 1 102 ? -24.954 0.840 -3.597 1.00 17.11 368 ALA A C 1
ATOM 1495 O O . ALA A 1 102 ? -25.193 1.379 -4.687 1.00 15.00 368 ALA A O 1
ATOM 1502 N N . ASN A 1 103 ? -24.766 1.524 -2.473 1.00 14.82 369 ASN A N 1
ATOM 1503 C CA . ASN A 1 103 ? -24.648 2.968 -2.512 1.00 18.12 369 ASN A CA 1
ATOM 1504 C C . ASN A 1 103 ? -23.178 3.350 -2.600 1.00 14.97 369 ASN A C 1
ATOM 1505 O O . ASN A 1 103 ? -22.322 2.718 -1.982 1.00 15.42 369 ASN A O 1
ATOM 1516 N N . ILE A 1 104 ? -22.897 4.419 -3.334 1.00 14.87 370 ILE A N 1
ATOM 1517 C CA . ILE A 1 104 ? -21.574 5.034 -3.353 1.00 13.12 370 ILE A CA 1
ATOM 1518 C C . ILE A 1 104 ? -21.764 6.476 -2.890 1.00 14.24 370 ILE A C 1
ATOM 1519 O O . ILE A 1 104 ? -22.514 7.238 -3.517 1.00 15.50 370 ILE A O 1
ATOM 1535 N N . ILE A 1 105 ? -21.115 6.838 -1.782 1.00 14.96 371 ILE A N 1
ATOM 1536 C CA . ILE A 1 105 ? -21.367 8.097 -1.084 1.00 18.94 371 ILE A CA 1
ATOM 1537 C C . ILE A 1 105 ? -20.064 8.879 -0.979 1.00 15.91 371 ILE A C 1
ATOM 1538 O O . ILE A 1 105 ? -19.056 8.366 -0.478 1.00 17.51 371 ILE A O 1
ATOM 1554 N N . ALA A 1 106 ? -20.100 10.147 -1.372 1.00 14.98 372 ALA A N 1
ATOM 1555 C CA . ALA A 1 106 ? -18.937 11.001 -1.165 1.00 15.32 372 ALA A CA 1
ATOM 1556 C C . ALA A 1 106 ? -18.651 11.157 0.321 1.00 19.39 372 ALA A C 1
ATOM 1557 O O . ALA A 1 106 ? -19.536 11.507 1.115 1.00 19.92 372 ALA A O 1
ATOM 1564 N N . GLU A 1 107 ? -17.399 10.914 0.690 1.00 21.18 373 GLU A N 1
ATOM 1565 C CA . GLU A 1 107 ? -16.928 10.953 2.072 1.00 24.60 373 GLU A CA 1
ATOM 1566 C C . GLU A 1 107 ? -16.395 12.319 2.477 1.00 26.00 373 GLU A C 1
ATOM 1567 O O . GLU A 1 107 ? -16.165 12.559 3.676 1.00 26.53 373 GLU A O 1
ATOM 1579 N N . GLU A 1 108 ? -16.227 13.225 1.521 1.00 24.05 374 GLU A N 1
ATOM 1580 C CA . GLU A 1 108 ? -15.647 14.540 1.775 1.00 28.72 37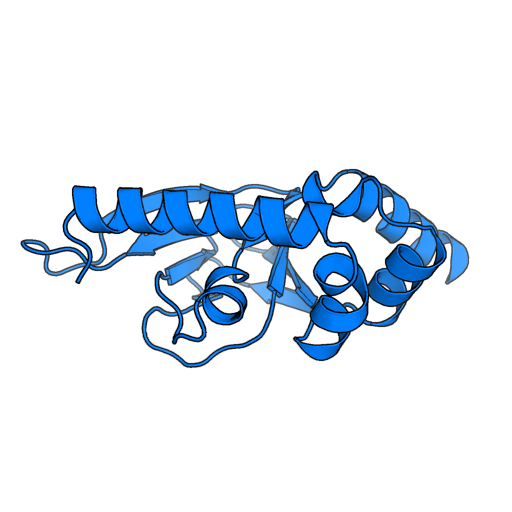4 GLU A CA 1
ATOM 1581 C C . GLU A 1 108 ? -16.127 15.499 0.693 1.00 25.16 374 GLU A C 1
ATOM 1582 O O . GLU A 1 108 ? -16.742 15.101 -0.292 1.00 24.27 374 GLU A O 1
ATOM 1594 N N . ASN A 1 109 ? -15.855 16.781 0.896 1.00 23.39 375 ASN A N 1
ATOM 1595 C CA . ASN A 1 109 ? -16.266 17.733 -0.107 1.00 24.53 375 ASN A CA 1
ATOM 1596 C C . ASN A 1 109 ? -15.319 17.678 -1.305 1.00 22.55 375 ASN A C 1
ATOM 1597 O O . ASN A 1 109 ? -14.193 17.178 -1.220 1.00 30.06 375 ASN A O 1
ATOM 1608 N N . ASP A 1 110 ? -15.803 18.171 -2.432 1.00 24.72 376 ASP A N 1
ATOM 1609 C CA . ASP A 1 110 ? -14.984 18.312 -3.635 1.00 24.22 376 ASP A CA 1
ATOM 1610 C C . ASP A 1 110 ? -14.534 16.964 -4.186 1.00 23.33 376 ASP A C 1
ATOM 1611 O O . ASP A 1 110 ? -13.450 16.838 -4.753 1.00 26.58 376 ASP A O 1
ATOM 1620 N N . VAL A 1 111 ? -15.369 15.945 -4.023 1.00 21.55 377 VAL A N 1
ATOM 1621 C CA . VAL A 1 111 ? -15.148 14.685 -4.709 1.00 18.62 377 VAL A CA 1
ATOM 1622 C C . VAL A 1 111 ? -15.476 14.898 -6.174 1.00 20.07 377 VAL A C 1
ATOM 1623 O O . VAL A 1 111 ? -16.465 15.556 -6.512 1.00 22.20 377 VAL A O 1
ATOM 1636 N N . ALA A 1 112 ? -14.643 14.352 -7.051 1.00 18.54 378 ALA A N 1
ATOM 1637 C CA . ALA A 1 112 ? -14.861 14.427 -8.483 1.00 16.92 378 ALA A CA 1
ATOM 1638 C C . ALA A 1 112 ? -14.786 13.030 -9.069 1.00 15.37 378 ALA A C 1
ATOM 1639 O O . ALA A 1 112 ? -13.844 12.285 -8.785 1.00 17.49 378 ALA A O 1
ATOM 1646 N N . CYS A 1 113 ? -15.763 12.691 -9.902 1.00 14.10 379 CYS A N 1
ATOM 1647 C CA . CYS A 1 113 ? -15.762 11.424 -10.616 1.00 14.50 379 CYS A CA 1
ATOM 1648 C C . CYS A 1 113 ? -15.828 11.695 -12.108 1.00 15.31 379 CYS A C 1
ATOM 1649 O O . CYS A 1 113 ? -16.510 12.627 -12.566 1.00 16.38 379 CYS A O 1
ATOM 1657 N N . LEU A 1 114 ? -15.163 10.831 -12.856 1.00 13.63 380 LEU A N 1
ATOM 1658 C CA . LEU A 1 114 ? -15.322 10.804 -14.305 1.00 14.54 380 LEU A CA 1
ATOM 1659 C C . LEU A 1 114 ? -16.505 9.910 -14.614 1.00 18.17 380 LEU A C 1
ATOM 1660 O O . LEU A 1 114 ? -16.646 8.818 -14.044 1.00 16.70 380 LEU A O 1
ATOM 1676 N N . VAL A 1 115 ? -17.383 10.414 -15.460 1.00 15.98 381 VAL A N 1
ATOM 1677 C CA . VAL A 1 115 ? -18.653 9.795 -15.798 1.00 15.44 381 VAL A CA 1
ATOM 1678 C C . VAL A 1 115 ? -18.511 9.303 -17.227 1.00 15.12 381 VAL A C 1
ATOM 1679 O O . VAL A 1 115 ? -18.257 10.099 -18.137 1.00 16.39 381 VAL A O 1
ATOM 1692 N N . ILE A 1 116 ? -18.658 7.995 -17.426 1.00 14.41 382 ILE A N 1
ATOM 1693 C CA . ILE A 1 116 ? -18.498 7.343 -18.716 1.00 15.43 382 ILE A CA 1
ATOM 1694 C C . ILE A 1 116 ? -19.805 6.619 -19.020 1.00 16.37 382 ILE A C 1
ATOM 1695 O O . ILE A 1 116 ? -20.202 5.704 -18.285 1.00 15.04 382 ILE A O 1
ATOM 1711 N N . ASP A 1 117 ? -20.468 7.009 -20.105 1.00 17.46 383 ASP A N 1
ATOM 1712 C CA . ASP A 1 117 ? -21.774 6.428 -20.395 1.00 17.60 383 ASP A CA 1
ATOM 1713 C C . ASP A 1 117 ? -21.650 5.020 -20.984 1.00 16.16 383 ASP A C 1
ATOM 1714 O O . ASP A 1 117 ? -20.562 4.532 -21.319 1.00 17.96 383 ASP A O 1
ATOM 1723 N N . ARG A 1 118 ? -22.798 4.352 -21.066 1.00 17.75 384 ARG A N 1
ATOM 1724 C CA . ARG A 1 118 ? -22.815 2.952 -21.489 1.00 17.28 384 ARG A CA 1
ATOM 1725 C C . ARG A 1 118 ? -22.197 2.791 -22.869 1.00 19.46 384 ARG A C 1
ATOM 1726 O O . ARG A 1 118 ? -21.400 1.876 -23.089 1.00 18.67 384 ARG A O 1
ATOM 1747 N N . GLU A 1 119 ? -22.561 3.665 -23.818 1.00 20.05 385 GLU A N 1
ATOM 1748 C CA . GLU A 1 119 ? -22.040 3.551 -25.182 1.00 18.02 385 GLU A CA 1
ATOM 1749 C C . GLU A 1 119 ? -20.524 3.689 -25.206 1.00 20.06 385 GLU A C 1
ATOM 1750 O O . GLU A 1 119 ? -19.824 2.925 -25.885 1.00 22.74 385 GLU A O 1
ATOM 1762 N N . THR A 1 120 ? -19.995 4.665 -24.483 1.00 19.13 386 THR A N 1
ATOM 1763 C CA . THR A 1 120 ? -18.553 4.843 -24.455 1.00 15.27 386 THR A CA 1
ATOM 1764 C C . THR A 1 120 ? -17.888 3.647 -23.802 1.00 17.96 386 THR A C 1
ATOM 1765 O O . THR A 1 120 ? -16.870 3.152 -24.289 1.00 18.34 386 THR A O 1
ATOM 1776 N N . PHE A 1 121 ? -18.462 3.162 -22.695 1.00 16.85 387 PHE A N 1
ATOM 1777 C CA . PHE A 1 121 ? -17.927 1.975 -22.044 1.00 15.35 387 PHE A CA 1
ATOM 1778 C C . PHE A 1 121 ? -17.927 0.800 -23.007 1.00 16.91 387 PHE A C 1
ATOM 1779 O O . PHE A 1 121 ? -16.910 0.122 -23.175 1.00 17.71 387 PHE A O 1
ATOM 1796 N N . ASN A 1 122 ? -19.058 0.580 -23.684 1.00 17.18 388 ASN A N 1
ATOM 1797 C CA . ASN A 1 122 ? -19.191 -0.546 -24.605 1.00 18.38 388 ASN A CA 1
ATOM 1798 C C . ASN A 1 122 ? -18.176 -0.472 -25.739 1.00 17.26 388 ASN A C 1
ATOM 1799 O O . ASN A 1 122 ? -17.665 -1.503 -26.186 1.00 22.93 388 ASN A O 1
ATOM 1810 N N . GLN A 1 123 ? -17.90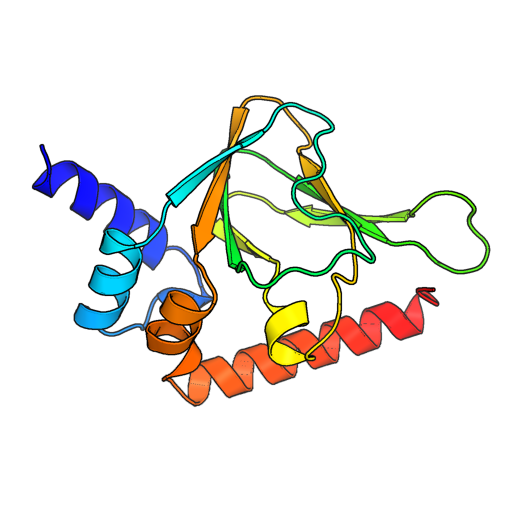4 0.733 -26.244 1.00 15.61 389 GLN A N 1
ATOM 1811 C CA . GLN A 1 123 ? -17.005 0.896 -27.375 1.00 17.25 389 GLN A CA 1
ATOM 1812 C C . GLN A 1 123 ? -15.533 0.915 -26.989 1.00 20.46 389 GLN A C 1
ATOM 1813 O O . GLN A 1 123 ? -14.679 0.988 -27.880 1.00 23.04 389 GLN A O 1
ATOM 1827 N N . THR A 1 124 ? -15.209 0.897 -25.699 1.00 18.27 390 THR A N 1
ATOM 1828 C CA . THR A 1 124 ? -13.821 0.933 -25.267 1.00 16.34 390 THR A CA 1
ATOM 1829 C C . THR A 1 124 ? -13.504 -0.309 -24.447 1.00 19.51 390 THR A C 1
ATOM 1830 O O . THR A 1 124 ? -13.137 -1.346 -25.012 1.00 19.05 390 THR A O 1
ATOM 1841 N N . VAL A 1 125 ? -13.706 -0.237 -23.132 1.00 18.69 391 VAL A N 1
ATOM 1842 C CA . VAL A 1 125 ? -13.489 -1.379 -22.250 1.00 17.71 391 VAL A CA 1
ATOM 1843 C C . VAL A 1 125 ? -14.236 -2.604 -22.752 1.00 18.08 391 VAL A C 1
ATOM 1844 O O . VAL A 1 125 ? -13.695 -3.716 -22.789 1.00 20.20 391 VAL A O 1
ATOM 1857 N N . GLY A 1 126 ? -15.497 -2.417 -23.122 1.00 18.12 392 GLY A N 1
ATOM 1858 C CA . GLY A 1 126 ? -16.363 -3.517 -23.506 1.00 18.79 392 GLY A CA 1
ATOM 1859 C C . GLY A 1 126 ? -16.005 -4.187 -24.816 1.00 19.19 392 GLY A C 1
ATOM 1860 O O . GLY A 1 126 ? -16.658 -5.172 -25.177 1.00 22.79 392 GLY A O 1
ATOM 1864 N N . THR A 1 127 ? -15.020 -3.674 -25.557 1.00 18.66 393 THR A N 1
ATOM 1865 C CA . THR A 1 127 ? -14.635 -4.288 -26.821 1.00 19.21 393 THR A CA 1
ATOM 1866 C C . THR A 1 127 ? -13.484 -5.270 -26.682 1.00 19.92 393 THR A C 1
ATOM 1867 O O . THR A 1 127 ? -13.186 -5.975 -27.647 1.00 21.76 393 THR A O 1
ATOM 1878 N N . PHE A 1 128 ? -12.834 -5.339 -25.512 1.00 18.59 394 PHE A N 1
ATOM 1879 C CA . PHE A 1 128 ? -11.669 -6.193 -25.309 1.00 19.99 394 PHE A CA 1
ATOM 1880 C C . PHE A 1 128 ? -12.060 -7.376 -24.453 1.00 22.18 394 PHE A C 1
ATOM 1881 O O . PHE A 1 128 ? -12.397 -7.213 -23.281 1.00 21.35 394 PHE A O 1
ATOM 1898 N N . GLU A 1 129 ? -12.036 -8.558 -25.066 1.00 18.09 395 GLU A N 1
ATOM 1899 C CA . GLU A 1 129 ? -12.494 -9.757 -24.388 1.00 17.45 395 GLU A CA 1
ATOM 1900 C C . GLU A 1 129 ? -11.737 -9.983 -23.088 1.00 17.58 395 GLU A C 1
ATOM 1901 O O . GLU A 1 129 ? -12.333 -10.413 -22.093 1.00 20.57 395 GLU A O 1
ATOM 1913 N N . GLU A 1 130 ? -10.431 -9.686 -23.047 1.00 20.28 396 GLU A N 1
ATOM 1914 C CA . GLU A 1 130 ? -9.695 -9.918 -21.800 1.00 17.93 396 GLU A CA 1
ATOM 1915 C C . GLU A 1 130 ? -10.238 -9.053 -20.671 1.00 19.82 396 GLU A C 1
ATOM 1916 O O . GLU A 1 130 ? -10.265 -9.478 -19.494 1.00 18.64 396 GLU A O 1
ATOM 1923 N N . LEU A 1 131 ? -10.668 -7.833 -21.002 1.00 18.10 397 LEU A N 1
ATOM 1924 C CA . LEU A 1 131 ? -11.210 -6.932 -19.986 1.00 16.44 397 LEU A CA 1
ATOM 1925 C C . LEU A 1 131 ? -12.616 -7.343 -19.599 1.00 18.13 397 LEU A C 1
ATOM 1926 O O . LEU A 1 131 ? -12.991 -7.266 -18.419 1.00 18.91 397 LEU A O 1
ATOM 1942 N N . GLN A 1 132 ? -13.403 -7.800 -20.578 1.00 16.69 398 GLN A N 1
ATOM 1943 C CA . GLN A 1 132 ? -14.737 -8.295 -20.268 1.00 18.31 398 GLN A CA 1
ATOM 1944 C C . GLN A 1 132 ? -14.651 -9.489 -19.329 1.00 18.66 398 GLN A C 1
ATOM 1945 O O . GLN A 1 132 ? -15.395 -9.576 -18.336 1.00 18.79 398 GLN A O 1
ATOM 1959 N N . LYS A 1 133 ? -13.771 -10.444 -19.645 1.00 17.69 399 LYS A N 1
ATOM 1960 C CA . LYS A 1 133 ? -13.650 -11.622 -18.794 1.00 18.85 399 LYS A CA 1
ATOM 1961 C C . LYS A 1 133 ? -13.138 -11.231 -17.413 1.00 23.17 399 LYS A C 1
ATOM 1962 O O . LYS A 1 133 ? -13.585 -11.774 -16.396 1.00 18.70 399 LYS A O 1
ATOM 1981 N N . TYR A 1 134 ? -12.210 -10.277 -17.344 1.00 18.55 400 TYR A N 1
ATOM 1982 C CA . TYR A 1 134 ? -11.742 -9.819 -16.038 1.00 17.69 400 TYR A CA 1
ATOM 1983 C C . TYR A 1 134 ? -12.888 -9.229 -15.227 1.00 17.04 400 TYR A C 1
ATOM 1984 O O . TYR A 1 134 ? -13.050 -9.530 -14.034 1.00 17.12 400 TYR A O 1
ATOM 2002 N N . LEU A 1 135 ? -13.694 -8.363 -15.851 1.00 16.01 401 LEU A N 1
ATOM 2003 C CA . LEU A 1 135 ? -14.783 -7.740 -15.110 1.00 17.21 401 LEU A CA 1
ATOM 2004 C C . LEU A 1 135 ? -15.858 -8.755 -14.742 1.00 17.03 401 LEU A C 1
ATOM 2005 O O . LEU A 1 135 ? -16.501 -8.617 -13.699 1.00 16.98 401 LEU A O 1
ATOM 2021 N N . GLU A 1 136 ? -16.060 -9.776 -15.582 1.00 16.54 402 GLU A N 1
ATOM 2022 C CA . GLU A 1 136 ? -16.999 -10.842 -15.241 1.00 14.86 402 GLU A CA 1
ATOM 2023 C C . GLU A 1 136 ? -16.553 -11.574 -13.983 1.00 15.06 402 GLU A C 1
ATOM 2024 O O . GLU A 1 136 ? -17.361 -11.863 -13.101 1.00 16.59 402 GLU A O 1
ATOM 2036 N N . GLY A 1 137 ? -15.253 -11.828 -13.865 1.00 15.77 403 GLY A N 1
ATOM 2037 C CA . GLY A 1 137 ? -14.740 -12.465 -12.667 1.00 15.45 403 GLY A CA 1
ATOM 2038 C C . GLY A 1 137 ? -14.785 -11.559 -11.452 1.00 18.01 403 GLY A C 1
ATOM 2039 O O . GLY A 1 137 ? -15.039 -12.022 -10.339 1.00 17.78 403 GLY A O 1
ATOM 2043 N N . TYR A 1 138 ? -14.531 -10.263 -11.647 1.00 16.19 404 TYR A N 1
ATOM 2044 C CA . TYR A 1 138 ? -14.645 -9.309 -10.547 1.00 16.78 404 TYR A CA 1
ATOM 2045 C C . TYR A 1 138 ? -16.082 -9.235 -10.043 1.00 14.86 404 TYR A C 1
ATOM 2046 O O . TYR A 1 138 ? -16.335 -9.290 -8.834 1.00 15.11 404 TYR A O 1
ATOM 2064 N N . VAL A 1 139 ? -17.048 -9.124 -10.959 1.00 15.29 405 VAL A N 1
ATOM 2065 C CA . VAL A 1 139 ? -18.453 -9.072 -10.558 1.00 14.39 405 VAL A CA 1
ATOM 2066 C C . VAL A 1 139 ? -18.857 -10.369 -9.877 1.00 16.91 405 VAL A C 1
ATOM 2067 O O . VAL A 1 139 ? -19.659 -10.360 -8.936 1.00 17.19 405 VAL A O 1
ATOM 2080 N N . ALA A 1 140 ? -18.305 -11.497 -10.315 1.00 15.53 406 ALA A N 1
ATOM 2081 C CA . ALA A 1 140 ? -18.632 -12.756 -9.649 1.00 15.31 406 ALA A CA 1
ATOM 2082 C C . ALA A 1 140 ? -18.139 -12.736 -8.216 1.00 16.78 406 ALA A C 1
AT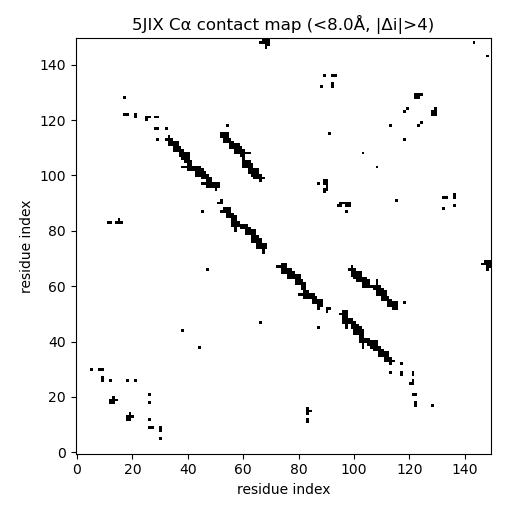OM 2083 O O . ALA A 1 140 ? -18.813 -13.234 -7.303 1.00 17.55 406 ALA A O 1
ATOM 2090 N N . ASN A 1 141 ? -16.970 -12.135 -7.987 1.00 16.64 407 ASN A N 1
ATOM 2091 C CA . ASN A 1 141 ? -16.482 -11.998 -6.624 1.00 17.13 407 ASN A CA 1
ATOM 2092 C C . ASN A 1 141 ? -17.350 -11.050 -5.814 1.00 18.26 407 ASN A C 1
ATOM 2093 O O . ASN A 1 141 ? -17.617 -11.316 -4.639 1.00 17.52 407 ASN A O 1
ATOM 2104 N N . LEU A 1 142 ? -17.832 -9.966 -6.426 1.00 16.39 408 LEU A N 1
ATOM 2105 C CA . LEU A 1 142 ? -18.786 -9.094 -5.740 1.00 14.12 408 LEU A CA 1
ATOM 2106 C C . LEU A 1 142 ? -20.052 -9.864 -5.370 1.00 17.85 408 LEU A C 1
ATOM 2107 O O . LEU A 1 142 ? -20.612 -9.688 -4.282 1.00 17.10 408 LEU A O 1
ATOM 2123 N N . ASN A 1 143 ? -20.524 -10.735 -6.261 1.00 15.44 409 ASN A N 1
ATOM 2124 C CA . ASN A 1 143 ? -21.692 -11.538 -5.910 1.00 15.38 409 ASN A CA 1
ATOM 2125 C C . ASN A 1 143 ? -21.399 -12.448 -4.736 1.00 17.12 409 ASN A C 1
ATOM 2126 O O . ASN A 1 143 ? -22.262 -12.636 -3.871 1.00 17.38 409 ASN A O 1
ATOM 2137 N N . ARG A 1 144 ? -20.205 -13.050 -4.702 1.00 15.70 410 ARG A N 1
ATOM 2138 C CA . ARG A 1 144 ? -19.827 -13.872 -3.549 1.00 17.93 410 ARG A CA 1
ATOM 2139 C C . ARG A 1 144 ? -19.832 -13.051 -2.276 1.00 18.93 410 ARG A C 1
ATOM 2140 O O . ARG A 1 144 ? -20.344 -13.499 -1.236 1.00 18.62 410 ARG A O 1
ATOM 2161 N N . ASP A 1 145 ? -19.261 -11.848 -2.332 1.00 16.96 411 ASP A N 1
ATOM 2162 C CA . ASP A 1 145 ? -19.205 -11.005 -1.145 1.00 16.16 411 ASP A CA 1
ATOM 2163 C C . ASP A 1 145 ? -20.605 -10.620 -0.695 1.00 18.85 411 ASP A C 1
ATOM 2164 O O . ASP A 1 145 ? -20.888 -10.563 0.514 1.00 17.74 411 ASP A O 1
ATOM 2173 N N . ASP A 1 146 ? -21.479 -10.303 -1.653 1.00 15.92 412 ASP A N 1
ATOM 2174 C CA . ASP A 1 146 ? -22.860 -9.939 -1.348 1.00 17.12 412 ASP A CA 1
ATOM 2175 C C . ASP A 1 146 ? -23.563 -11.081 -0.639 1.00 18.39 412 ASP A C 1
ATOM 2176 O O . ASP A 1 146 ? -24.243 -10.879 0.370 1.00 19.83 412 ASP A O 1
ATOM 2185 N N . GLU A 1 147 ? -23.394 -12.296 -1.148 1.00 16.61 413 GLU A N 1
ATOM 2186 C CA . GLU A 1 147 ? -24.05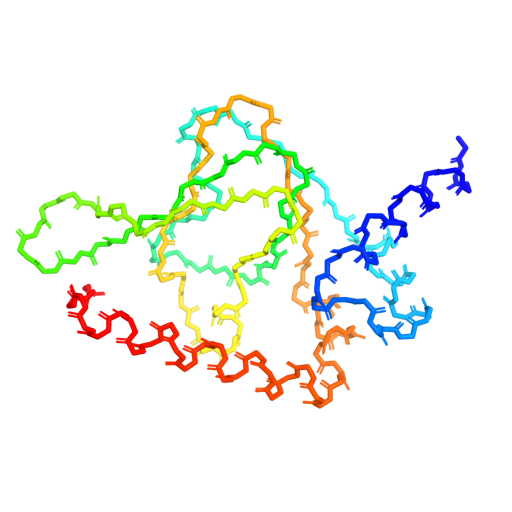6 -13.452 -0.559 1.00 17.24 413 GLU A CA 1
ATOM 2187 C C . GLU A 1 147 ? -23.519 -13.724 0.831 1.00 22.75 413 GLU A C 1
ATOM 2188 O O . GLU A 1 147 ? -24.290 -14.038 1.746 1.00 22.43 413 GLU A O 1
ATOM 2200 N N . LYS A 1 148 ? -22.207 -13.553 1.033 1.00 18.21 414 LYS A N 1
ATOM 2201 C CA . LYS A 1 148 ? -21.630 -13.872 2.342 1.00 19.34 414 LYS A CA 1
ATOM 2202 C C . LYS A 1 148 ? -22.081 -12.895 3.426 1.00 21.72 414 LYS A C 1
ATOM 2203 O O . LYS A 1 148 ? -22.191 -13.285 4.602 1.00 23.79 414 LYS A O 1
ATOM 2210 N N . ARG A 1 149 ? -22.342 -11.635 3.078 1.00 20.37 415 ARG A N 1
ATOM 2211 C CA . ARG A 1 149 ? -22.838 -10.672 4.061 1.00 19.41 415 ARG A CA 1
ATOM 2212 C C . ARG A 1 149 ? -24.356 -10.595 4.082 1.00 19.11 415 ARG A C 1
ATOM 2213 O O . ARG A 1 149 ? -24.912 -9.734 4.772 1.00 21.52 415 ARG A O 1
ATOM 2234 N N . HIS A 1 150 ? -25.031 -11.460 3.335 1.00 22.79 416 HIS A N 1
ATOM 2235 C CA . HIS A 1 150 ? -26.493 -11.486 3.271 1.00 19.97 416 HIS A CA 1
ATOM 2236 C C . HIS A 1 150 ? -27.067 -10.145 2.811 1.00 23.44 416 HIS A C 1
ATOM 2237 O O . HIS A 1 150 ? -27.979 -9.580 3.423 1.00 25.22 416 HIS A O 1
ATOM 2251 N N . ALA A 1 151 ? -26.531 -9.630 1.701 1.00 18.73 417 ALA A N 1
ATOM 2252 C CA . ALA A 1 151 ? -27.067 -8.410 1.118 1.00 19.19 417 ALA A CA 1
ATOM 2253 C C . ALA A 1 151 ? -28.539 -8.608 0.768 1.00 23.55 417 ALA A C 1
ATOM 2254 O O . ALA A 1 151 ? -28.948 -9.677 0.304 1.00 25.45 417 ALA A O 1
ATOM 2261 N N . LYS A 1 152 ? -29.334 -7.565 0.966 1.00 26.87 418 LYS A N 1
ATOM 2262 C CA . LYS A 1 152 ? -30.767 -7.651 0.694 1.00 36.24 418 LYS A CA 1
ATOM 2263 C C . LYS A 1 152 ? -31.042 -7.589 -0.796 1.00 44.13 418 LYS A C 1
ATOM 2264 O O . LYS A 1 152 ? -30.216 -7.093 -1.562 1.00 45.70 418 LYS A O 1
#

InterPro domains:
  IPR000595 Cyclic nucleotide-binding domain [PF00027] (187-268)
  IPR000595 Cyclic nucleotide-binding domain [PF00027] (305-390)
  IPR000595 Cyclic nucleotide-binding domain [PS50042] (168-283)
  IPR000595 Cyclic nucleotide-binding domain [PS50042] (286-399)
  IPR000595 Cyclic nucleotide-binding domain [SM00100] (168-284)
  IPR000595 Cyclic nucleotide-binding domain [SM00100] (286-409)
  IPR000595 Cyclic nucleotide-binding domain [cd00038] (168-277)
  IPR000595 Cyclic nucleotide-binding domain [cd00038] (286-401)
  IPR000719 Protein kinase domain [PF00069] (455-711)
  IPR000719 Protein kinase domain [PS50011] (453-711)
  IPR000719 Protein kinase domain [SM00220] (453-711)
  IPR000961 AGC-kinase, C-terminal [PS51285] (712-762)
  IPR000961 AGC-kinase, C-terminal [SM00133] (712-762)
  IPR002374 cGMP-dependent kinase [PIRSF000559] (3-762)
  IPR002374 cGMP-dependent kinase [PR00104] (292-306)
  IPR002374 cGMP-dependent kinase [PR00104] (327-336)
  IPR002374 cGMP-dependent kinase [PR00104] (345-352)
  IPR002374 cGMP-dependent kinase [PR00104] (363-372)
  IPR002374 cGMP-dependent kinase [PR00104] (377-386)
  IPR002374 cGMP-dependent kina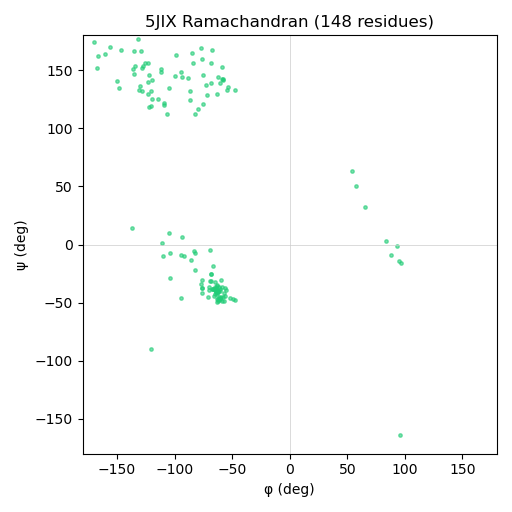se [PR00104] (387-401)

Secondary structure (DSSP, 8-state):
-HHHHHHHHHHHHHTSGGGTT--HHHHHHHHHH-EEEEE-TT-EEE-TTS----EEEEEESEEEEEE-BTT-SSPEEEEEEETT-EE-HHHHHHT-S--SEEEE-STTEEEEEE-HHHHHHTGGG-HHHHHHHHHHHHHHHHHHHHTTB-

GO terms:
  GO:0051019 mitogen-activated protein kinase binding (F, IMP)
  GO:0004692 cGMP-dependent protein kinase activity (F, IMP)
  GO:0106310 protein serine kinase activity (F, IMP)
  GO:0004692 cGMP-dependent protein kinase activity (F, TAS)
  GO:0005829 cytosol (C, TAS)
  GO:0046146 tetrahydrobiopterin metabolic process (P, TAS)
  GO:0035556 intracellular signal transduction (P, IMP)